Protein AF-A0A961WBE1-F1 (afdb_monomer)

Solvent-accessible surface area (backbone atoms only — not comparable to full-atom values): 6571 Å² total; per-residue (Å²): 104,75,57,49,77,72,71,53,74,52,84,39,80,45,76,40,66,58,49,95,80,32,71,42,71,96,78,36,81,34,88,44,58,78,89,51,93,44,72,46,79,42,62,82,72,98,63,58,78,90,55,51,69,54,49,34,49,57,50,40,51,52,51,51,53,51,52,43,49,53,27,50,76,71,75,37,80,61,68,77,60,60,43,72,46,84,71,30,33,34,26,44,62,94,45,77,73,47,76,61,79,88,86,87,134

Sequence (105 aa):
MRRIATGGRGPLWLRAERQAAGRGRSGRSWSSPAGNLSATLLFEPGCAIEQAHQLSLVTGVAIFDAVVATFAEAGIAAPSGLRVKWPNDLMIGDAKLSGVLIESS

pLDDT: mean 92.19, std 5.87, range [60.78, 98.0]

Nearest PDB structures (foldseek):
  2dkg-assembly1_A  TM=8.569E-01  e=1.542E-04  Pyrococcus horikoshii OT3
  2djz-assembly1_B  TM=8.363E-01  e=2.829E-04  Pyrococcus horikoshii OT3
  2yc5-assembly1_A-2  TM=2.599E-01  e=9.123E+00  Arabidopsis thaliana

Structure (mmCIF, N/CA/C/O backbone):
data_AF-A0A961WBE1-F1
#
_entry.id   AF-A0A961WBE1-F1
#
loop_
_atom_site.group_PDB
_atom_site.id
_atom_site.type_symbol
_atom_site.label_atom_id
_atom_site.label_alt_id
_atom_site.label_comp_id
_atom_site.label_asym_id
_atom_site.label_entity_id
_atom_site.label_seq_id
_atom_site.pdbx_PDB_ins_code
_atom_site.Cartn_x
_atom_site.Cartn_y
_atom_site.Cartn_z
_atom_site.occupancy
_atom_site.B_iso_or_equiv
_atom_site.auth_seq_id
_atom_site.auth_comp_id
_atom_site.auth_asym_id
_atom_site.auth_atom_id
_atom_site.pdbx_PDB_model_num
ATOM 1 N N . MET A 1 1 ? 13.053 -0.335 -8.362 1.00 60.78 1 MET A N 1
ATOM 2 C CA . MET A 1 1 ? 14.199 0.121 -9.185 1.00 60.78 1 MET A CA 1
ATOM 3 C C . MET A 1 1 ? 15.533 -0.544 -8.868 1.00 60.78 1 MET A C 1
ATOM 5 O O . MET A 1 1 ? 15.958 -1.347 -9.679 1.00 60.78 1 MET A O 1
ATOM 9 N N . ARG A 1 2 ? 16.196 -0.306 -7.721 1.00 73.88 2 ARG A N 1
ATOM 10 C CA . ARG A 1 2 ? 17.552 -0.863 -7.484 1.00 73.88 2 ARG A CA 1
ATOM 11 C C . ARG A 1 2 ? 17.640 -2.390 -7.632 1.00 73.88 2 ARG A C 1
ATOM 13 O O . ARG A 1 2 ? 18.587 -2.873 -8.228 1.00 73.88 2 ARG A O 1
ATOM 20 N N . ARG A 1 3 ? 16.638 -3.132 -7.140 1.00 80.12 3 ARG A N 1
ATOM 21 C CA . ARG A 1 3 ? 16.573 -4.599 -7.294 1.00 80.12 3 ARG A CA 1
ATOM 22 C C . ARG A 1 3 ? 16.406 -5.041 -8.750 1.00 80.12 3 ARG A C 1
ATOM 24 O O . ARG A 1 3 ? 17.047 -6.007 -9.133 1.00 80.12 3 ARG A O 1
ATOM 31 N N . ILE A 1 4 ? 15.612 -4.320 -9.545 1.00 75.88 4 ILE A N 1
ATOM 32 C CA . ILE A 1 4 ? 15.449 -4.582 -10.987 1.00 75.88 4 ILE A CA 1
ATOM 33 C C . ILE A 1 4 ? 16.772 -4.318 -11.714 1.00 75.88 4 ILE A C 1
ATOM 35 O O . ILE A 1 4 ? 17.242 -5.164 -12.464 1.00 75.88 4 ILE A O 1
ATOM 39 N N . ALA A 1 5 ? 17.426 -3.190 -11.415 1.00 77.56 5 ALA A N 1
ATOM 40 C CA . ALA A 1 5 ? 18.706 -2.810 -12.016 1.00 77.56 5 ALA A CA 1
ATOM 41 C C . ALA A 1 5 ? 19.836 -3.819 -11.735 1.00 77.56 5 ALA A C 1
ATOM 43 O O . ALA A 1 5 ? 20.769 -3.930 -12.520 1.00 77.56 5 ALA A O 1
ATOM 44 N N . THR A 1 6 ? 19.752 -4.575 -10.637 1.00 83.44 6 THR A N 1
ATOM 45 C CA . THR A 1 6 ? 20.687 -5.666 -10.314 1.00 83.44 6 THR A CA 1
ATOM 46 C C . THR A 1 6 ? 20.212 -7.039 -10.811 1.00 83.44 6 THR A C 1
ATOM 48 O O . THR A 1 6 ? 20.669 -8.055 -10.299 1.00 83.44 6 THR A O 1
ATOM 51 N N . GLY A 1 7 ? 19.259 -7.095 -11.748 1.00 81.00 7 GLY A N 1
ATOM 52 C CA . GLY A 1 7 ? 18.746 -8.338 -12.339 1.00 81.00 7 GLY A CA 1
ATOM 53 C C . GLY A 1 7 ? 17.711 -9.090 -11.495 1.00 81.00 7 GL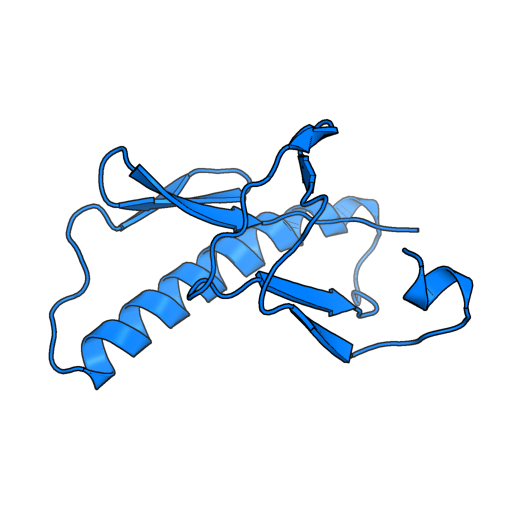Y A C 1
ATOM 54 O O . GLY A 1 7 ? 17.380 -10.233 -11.802 1.00 81.00 7 GLY A O 1
ATOM 55 N N . GLY A 1 8 ? 17.192 -8.479 -10.428 1.00 81.50 8 GLY A N 1
ATOM 56 C CA . GLY A 1 8 ? 16.153 -9.076 -9.596 1.00 81.50 8 GLY A CA 1
ATOM 57 C C . GLY A 1 8 ? 14.852 -9.261 -10.374 1.00 81.50 8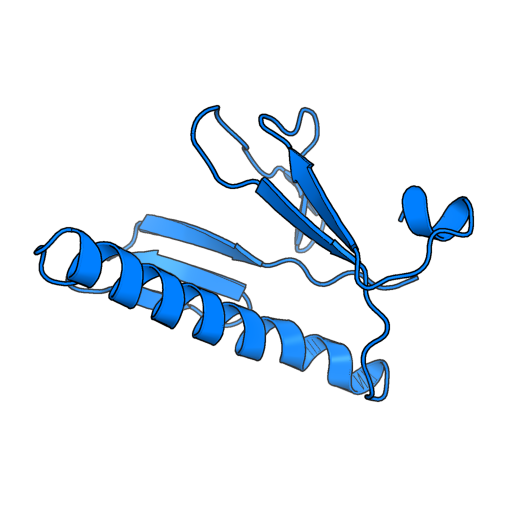 GLY A C 1
ATOM 58 O O . GLY A 1 8 ? 14.366 -8.324 -11.006 1.00 81.50 8 GLY A O 1
ATOM 59 N N . ARG A 1 9 ? 14.276 -10.462 -10.284 1.00 83.06 9 ARG A N 1
ATOM 60 C CA . ARG A 1 9 ? 12.980 -10.821 -10.872 1.00 83.06 9 ARG A CA 1
ATOM 61 C C . ARG A 1 9 ? 11.961 -11.102 -9.769 1.00 83.06 9 ARG A C 1
ATOM 63 O O . ARG A 1 9 ? 12.334 -11.524 -8.675 1.00 83.06 9 ARG A O 1
ATOM 70 N N . GLY A 1 10 ? 10.695 -10.805 -10.045 1.00 87.12 10 GLY A N 1
ATOM 71 C CA . GLY A 1 10 ? 9.576 -11.112 -9.153 1.00 87.12 10 GLY A CA 1
ATOM 72 C C . GLY A 1 10 ? 8.976 -12.509 -9.389 1.00 87.12 10 GLY A C 1
ATOM 73 O O . GLY A 1 10 ? 9.444 -13.215 -10.281 1.00 87.12 10 GLY A O 1
ATOM 74 N N . PRO A 1 11 ? 7.928 -12.895 -8.634 1.00 93.12 11 PRO A N 1
ATOM 75 C CA . PRO A 1 11 ? 7.290 -12.103 -7.583 1.00 93.12 11 PRO A CA 1
ATOM 76 C C . PRO A 1 11 ? 8.150 -12.044 -6.310 1.00 93.12 11 PRO A C 1
ATOM 78 O O . PRO A 1 11 ? 8.587 -13.067 -5.791 1.00 93.12 11 PRO A O 1
ATOM 81 N N . LEU A 1 12 ? 8.397 -10.838 -5.797 1.00 93.31 12 LEU A N 1
ATOM 82 C CA . LEU A 1 12 ? 9.200 -10.609 -4.595 1.00 93.31 12 LEU A CA 1
ATOM 83 C C . LEU A 1 12 ? 8.591 -9.497 -3.744 1.00 93.31 12 LEU A C 1
ATOM 85 O O . LEU A 1 12 ? 8.454 -8.362 -4.203 1.00 93.31 12 LEU A O 1
ATOM 89 N N . TRP A 1 13 ? 8.316 -9.807 -2.479 1.00 94.56 13 TRP A N 1
ATOM 90 C CA . TRP A 1 13 ? 7.956 -8.813 -1.476 1.00 94.56 13 TRP A CA 1
ATOM 91 C C . TRP A 1 13 ? 9.193 -8.279 -0.762 1.00 94.56 13 TRP A C 1
ATOM 93 O O . TRP A 1 13 ? 10.033 -9.026 -0.265 1.00 94.56 13 TRP A O 1
ATOM 103 N N . LEU A 1 14 ? 9.275 -6.958 -0.679 1.00 93.38 14 LEU A N 1
ATOM 104 C CA . LEU A 1 14 ? 10.257 -6.238 0.115 1.00 93.38 14 LEU A CA 1
ATOM 105 C C . LEU A 1 14 ? 9.503 -5.481 1.197 1.00 93.38 14 LEU A C 1
ATOM 107 O O . LEU A 1 14 ? 8.664 -4.645 0.874 1.00 93.38 14 LEU A O 1
ATOM 111 N N . ARG A 1 15 ? 9.811 -5.744 2.465 1.00 93.75 15 ARG A N 1
ATOM 112 C CA . ARG A 1 15 ? 9.294 -4.980 3.603 1.00 93.75 15 ARG A CA 1
ATOM 113 C C . ARG A 1 15 ? 10.421 -4.160 4.213 1.00 93.75 15 ARG A C 1
ATOM 115 O O . ARG A 1 15 ? 11.545 -4.641 4.331 1.00 93.75 15 ARG A O 1
ATOM 122 N N . ALA A 1 16 ? 10.106 -2.939 4.619 1.00 91.69 16 ALA A N 1
ATOM 123 C CA . ALA A 1 16 ? 10.981 -2.111 5.429 1.00 91.69 16 ALA A CA 1
ATOM 124 C C . ALA A 1 16 ? 10.263 -1.743 6.729 1.00 91.69 16 ALA A C 1
ATOM 126 O O . ALA A 1 16 ? 9.104 -1.341 6.703 1.00 91.69 16 ALA A O 1
ATOM 127 N N . GLU A 1 17 ? 10.961 -1.841 7.857 1.00 91.00 17 GLU A N 1
ATOM 128 C CA . GLU A 1 17 ? 10.458 -1.317 9.134 1.00 91.00 17 GLU A CA 1
ATOM 129 C C . GLU A 1 17 ? 10.425 0.216 9.139 1.00 91.00 17 GLU 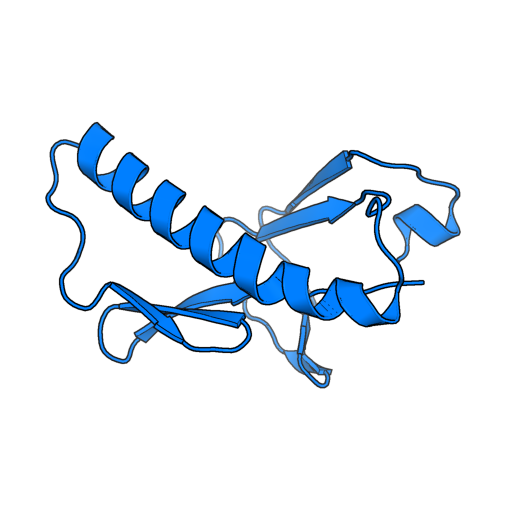A C 1
ATOM 131 O O . GLU A 1 17 ? 9.563 0.832 9.761 1.00 91.00 17 GLU A O 1
ATOM 136 N N . ARG A 1 18 ? 11.358 0.841 8.409 1.00 90.44 18 ARG A N 1
ATOM 137 C CA . ARG A 1 18 ? 11.443 2.289 8.219 1.00 90.44 18 ARG A CA 1
ATOM 138 C C . ARG A 1 18 ? 12.018 2.616 6.846 1.00 90.44 18 ARG A C 1
ATOM 140 O O . ARG A 1 18 ? 13.036 2.057 6.442 1.00 90.44 18 ARG A O 1
ATOM 147 N N . GLN A 1 19 ? 11.413 3.578 6.151 1.00 91.56 19 GLN A N 1
ATOM 148 C CA . GLN A 1 19 ? 11.977 4.170 4.936 1.00 91.56 19 GLN A CA 1
ATOM 149 C C . GLN A 1 19 ? 12.626 5.517 5.273 1.00 91.56 19 GLN A C 1
ATOM 151 O O . GLN A 1 19 ? 11.941 6.457 5.665 1.00 91.56 19 GLN A O 1
ATOM 156 N N . ALA A 1 20 ? 13.949 5.623 5.111 1.00 90.88 20 ALA A N 1
ATOM 157 C CA . ALA A 1 20 ? 14.679 6.872 5.365 1.00 90.88 20 ALA A CA 1
ATOM 158 C C . ALA A 1 20 ? 14.394 7.962 4.313 1.00 90.88 20 ALA A C 1
ATOM 160 O O . ALA A 1 20 ? 14.464 9.147 4.616 1.00 90.88 20 ALA A O 1
ATOM 161 N N . ALA A 1 21 ? 14.055 7.554 3.089 1.00 92.88 21 ALA A N 1
ATOM 162 C CA . ALA A 1 21 ? 13.735 8.433 1.967 1.00 92.88 21 ALA A CA 1
ATOM 163 C C . ALA A 1 21 ? 12.517 7.884 1.207 1.00 92.88 21 ALA A C 1
ATOM 165 O O . ALA A 1 21 ? 12.599 7.537 0.027 1.00 92.88 21 ALA A O 1
ATOM 166 N N . GLY A 1 22 ? 11.400 7.714 1.924 1.00 92.81 22 GLY A N 1
ATOM 167 C CA . GLY A 1 22 ? 10.142 7.269 1.330 1.00 92.81 22 GLY A CA 1
ATOM 168 C C . GLY A 1 22 ? 9.673 8.240 0.246 1.00 92.81 22 GLY A C 1
ATOM 169 O O . GLY A 1 22 ? 9.765 9.459 0.409 1.00 92.81 22 GLY A O 1
ATOM 170 N N . ARG A 1 23 ? 9.151 7.701 -0.859 1.00 94.38 23 ARG A N 1
A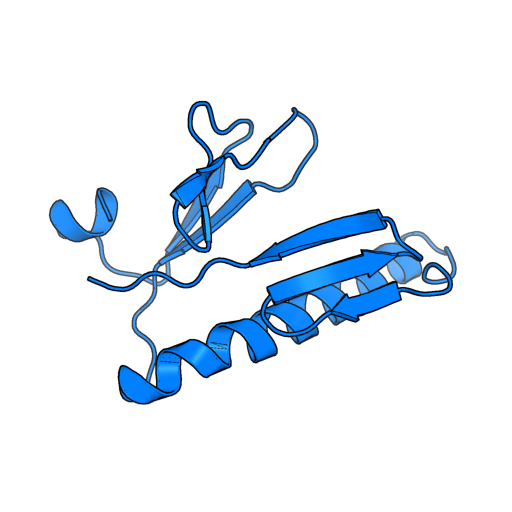TOM 171 C CA . ARG A 1 23 ? 8.616 8.490 -1.974 1.00 94.38 23 ARG A 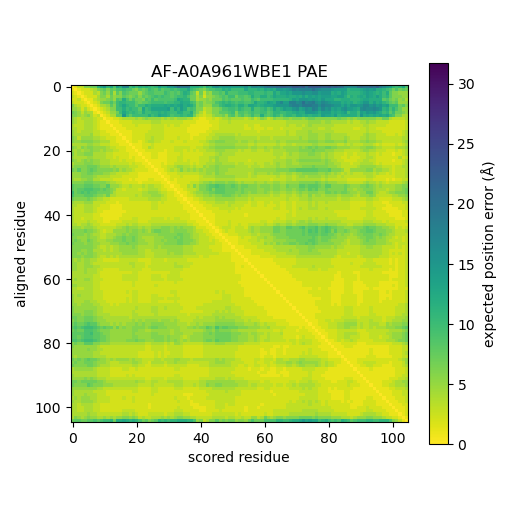CA 1
ATOM 172 C C . ARG A 1 23 ? 7.140 8.203 -2.176 1.00 94.38 23 ARG A C 1
ATOM 174 O O . ARG A 1 23 ? 6.721 7.052 -2.210 1.00 94.38 23 ARG A O 1
ATOM 181 N N . GLY A 1 24 ? 6.376 9.268 -2.352 1.00 93.75 24 GLY A N 1
ATOM 182 C CA . GLY A 1 24 ? 5.035 9.244 -2.902 1.00 93.75 24 GLY A CA 1
ATOM 183 C C . GLY A 1 24 ? 5.037 9.631 -4.380 1.00 93.75 24 GLY A C 1
ATOM 184 O O . GLY A 1 24 ? 6.075 9.853 -5.007 1.00 93.75 24 GLY A O 1
ATOM 185 N N . ARG A 1 25 ? 3.834 9.748 -4.941 1.00 92.00 25 ARG A N 1
ATOM 186 C CA . ARG A 1 25 ? 3.637 10.204 -6.321 1.00 92.00 25 ARG A CA 1
ATOM 187 C C . ARG A 1 25 ? 4.165 11.620 -6.530 1.00 92.00 25 ARG A C 1
ATOM 189 O O . ARG A 1 25 ? 4.187 12.435 -5.604 1.00 92.00 25 ARG A O 1
ATOM 196 N N . SER A 1 26 ? 4.555 11.906 -7.771 1.00 89.81 26 SER A N 1
ATOM 197 C CA . SER A 1 26 ? 5.062 13.221 -8.188 1.00 89.81 26 SER A CA 1
ATOM 198 C C . SER A 1 26 ? 6.248 13.707 -7.341 1.00 89.81 26 SER A C 1
ATOM 200 O O . SER A 1 26 ? 6.394 14.901 -7.108 1.00 89.81 26 SER A O 1
ATOM 202 N N . GLY A 1 27 ? 7.062 12.777 -6.827 1.00 89.94 27 GLY A N 1
ATOM 203 C CA . GLY A 1 27 ? 8.263 13.084 -6.047 1.00 89.94 27 GLY A CA 1
ATOM 204 C C . GLY A 1 27 ? 8.013 13.595 -4.625 1.00 89.94 27 GLY A C 1
ATOM 205 O O . GLY A 1 27 ? 8.966 13.985 -3.958 1.00 89.94 27 GLY A O 1
ATOM 206 N N . ARG A 1 28 ? 6.767 13.597 -4.132 1.00 93.88 28 ARG A N 1
ATOM 207 C CA . ARG A 1 28 ? 6.470 14.032 -2.757 1.00 93.88 28 ARG A CA 1
ATOM 208 C C . ARG A 1 28 ? 7.121 13.099 -1.740 1.00 93.88 28 ARG A C 1
ATOM 210 O O . ARG A 1 28 ? 7.112 11.884 -1.922 1.00 93.88 28 ARG A O 1
ATOM 217 N N . SER A 1 29 ? 7.621 13.654 -0.641 1.00 94.50 29 SER A N 1
ATOM 218 C CA . SER A 1 29 ? 8.138 12.859 0.474 1.00 94.50 29 SER A CA 1
ATOM 219 C C . SER A 1 29 ? 7.034 11.999 1.091 1.00 94.50 29 SER A C 1
ATOM 221 O O . SER A 1 29 ? 5.913 12.465 1.299 1.00 94.50 29 SER A O 1
ATOM 223 N N . TRP A 1 30 ? 7.360 10.746 1.405 1.00 94.75 30 TRP A N 1
ATOM 224 C CA . TRP A 1 30 ? 6.490 9.832 2.141 1.00 94.75 30 TRP A CA 1
ATOM 225 C C . TRP A 1 30 ? 7.088 9.538 3.516 1.00 94.75 30 TRP A C 1
ATOM 227 O O . TRP A 1 30 ? 8.224 9.073 3.622 1.00 94.75 30 TRP A O 1
ATOM 237 N N . SER A 1 31 ? 6.317 9.815 4.568 1.00 92.31 31 SER A N 1
ATOM 238 C CA . SER A 1 31 ? 6.711 9.508 5.942 1.00 92.31 31 SER A CA 1
ATOM 239 C C . SER A 1 31 ? 6.411 8.043 6.263 1.00 92.31 31 SER A C 1
ATOM 241 O O . SER A 1 31 ? 5.296 7.575 6.051 1.00 92.31 31 SER A O 1
ATOM 243 N N . SER A 1 32 ? 7.401 7.324 6.794 1.00 88.75 32 SER A N 1
ATOM 244 C CA . SER A 1 32 ? 7.295 5.916 7.201 1.00 88.75 32 SER A CA 1
ATOM 245 C C . SER A 1 32 ? 7.719 5.773 8.667 1.00 88.75 32 SER A C 1
ATOM 247 O O . SER A 1 32 ? 8.845 5.333 8.924 1.00 88.75 32 SER A O 1
ATOM 249 N N . PRO A 1 33 ? 6.873 6.173 9.634 1.00 86.12 33 PRO A N 1
ATOM 250 C CA . PRO A 1 33 ? 7.147 5.947 11.050 1.00 86.12 33 PRO A CA 1
ATOM 251 C C . PRO A 1 33 ? 7.186 4.445 11.373 1.00 86.12 33 PRO A C 1
ATOM 253 O O . PRO A 1 33 ? 6.613 3.625 10.652 1.00 86.12 33 PRO A O 1
ATOM 256 N N . ALA A 1 34 ? 7.874 4.090 12.460 1.00 87.56 34 ALA A N 1
ATOM 257 C CA . ALA A 1 34 ? 7.910 2.715 12.951 1.00 87.56 34 ALA A CA 1
ATOM 258 C C . ALA A 1 34 ? 6.495 2.240 13.332 1.00 87.56 34 ALA A C 1
ATOM 260 O O . ALA A 1 34 ? 5.694 3.022 13.839 1.00 87.56 34 ALA A O 1
ATOM 261 N N . GLY A 1 35 ? 6.201 0.963 13.079 1.00 88.81 35 GLY A N 1
ATOM 262 C CA . GLY A 1 35 ? 4.878 0.361 13.296 1.00 88.81 35 GLY A CA 1
ATOM 263 C C . GLY A 1 35 ? 3.998 0.300 12.043 1.00 88.81 35 GLY A C 1
ATOM 264 O O . GLY A 1 35 ? 3.089 -0.523 11.988 1.00 88.81 35 GLY A O 1
ATOM 265 N N . ASN A 1 36 ? 4.305 1.080 11.001 1.00 92.00 36 ASN A N 1
ATOM 266 C CA . ASN A 1 36 ? 3.587 1.005 9.728 1.00 92.00 36 ASN A CA 1
ATOM 267 C C . ASN A 1 36 ? 4.067 -0.163 8.851 1.00 92.00 36 ASN A C 1
ATOM 269 O O . ASN A 1 36 ? 5.223 -0.594 8.908 1.00 92.00 36 ASN A O 1
ATOM 273 N N . LEU A 1 37 ? 3.185 -0.638 7.967 1.00 93.19 37 LEU A N 1
ATOM 274 C CA . LEU A 1 37 ? 3.548 -1.560 6.895 1.00 93.19 37 LEU A CA 1
ATOM 275 C C . LEU A 1 37 ? 4.055 -0.778 5.677 1.00 93.19 37 LEU A C 1
ATOM 277 O O . LEU A 1 37 ? 3.269 -0.263 4.885 1.00 93.19 37 LEU A O 1
ATOM 281 N N . SER A 1 38 ? 5.375 -0.738 5.504 1.00 95.12 38 SER A N 1
ATOM 282 C CA . SER A 1 38 ? 6.015 -0.236 4.285 1.00 95.12 38 SER A CA 1
ATO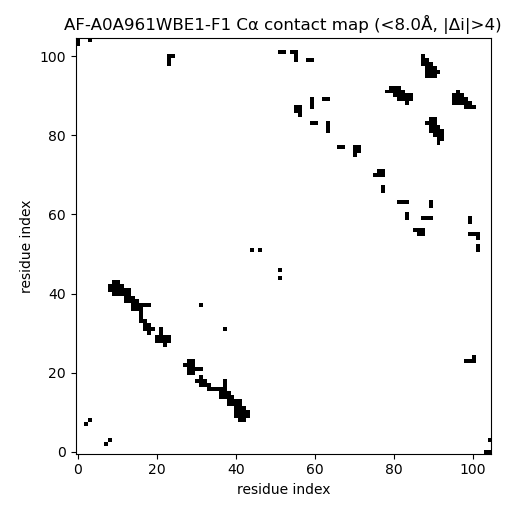M 283 C C . SER A 1 38 ? 6.500 -1.416 3.449 1.00 95.12 38 SER A C 1
ATOM 285 O O . SER A 1 38 ? 7.458 -2.097 3.825 1.00 95.12 38 SER A O 1
ATOM 287 N N . ALA A 1 39 ? 5.829 -1.674 2.325 1.00 94.75 39 ALA A N 1
ATOM 288 C CA . ALA A 1 39 ? 6.100 -2.829 1.477 1.00 94.75 39 ALA A CA 1
ATOM 289 C C . ALA A 1 39 ? 6.129 -2.478 -0.018 1.00 94.75 39 ALA A C 1
ATOM 291 O O . ALA A 1 39 ? 5.525 -1.508 -0.471 1.00 94.75 39 ALA A O 1
ATOM 292 N N . THR A 1 40 ? 6.846 -3.280 -0.797 1.00 94.25 40 THR A N 1
ATOM 293 C CA . THR A 1 40 ? 6.893 -3.202 -2.258 1.00 94.25 40 THR A CA 1
ATOM 294 C C . THR A 1 40 ? 6.807 -4.605 -2.827 1.00 94.25 40 THR A C 1
ATOM 296 O O . THR A 1 40 ? 7.598 -5.468 -2.445 1.00 94.25 40 THR A O 1
ATOM 299 N N . LEU A 1 41 ? 5.881 -4.811 -3.760 1.00 94.50 41 LEU A N 1
ATOM 300 C CA . LEU A 1 41 ? 5.817 -6.014 -4.576 1.00 94.50 41 LEU A CA 1
ATOM 301 C C . LEU A 1 41 ? 6.509 -5.742 -5.909 1.00 94.50 41 LEU A C 1
ATOM 303 O O . LEU A 1 41 ? 6.067 -4.902 -6.688 1.00 94.50 41 LEU A O 1
ATOM 307 N N . LEU A 1 42 ? 7.597 -6.459 -6.164 1.00 94.06 42 LEU A N 1
ATOM 308 C CA . LEU A 1 42 ? 8.212 -6.538 -7.480 1.00 94.06 42 LEU A CA 1
ATOM 309 C C . LEU A 1 42 ? 7.619 -7.733 -8.219 1.00 94.06 42 LEU A C 1
ATOM 311 O O . LEU A 1 42 ? 7.742 -8.856 -7.737 1.00 94.06 42 LEU A O 1
ATOM 315 N N . PHE A 1 43 ? 7.017 -7.510 -9.382 1.00 92.69 43 PHE A N 1
ATOM 316 C CA . PHE A 1 43 ? 6.467 -8.563 -10.233 1.00 92.69 43 PHE A CA 1
ATOM 317 C C . PHE A 1 43 ? 6.355 -8.083 -11.682 1.00 92.69 43 PHE A C 1
ATOM 319 O O . PHE A 1 43 ? 6.444 -6.884 -11.946 1.00 92.69 43 PHE A O 1
ATOM 326 N N . GLU A 1 44 ? 6.178 -9.026 -12.603 1.00 91.25 44 GLU A N 1
ATOM 327 C CA . GLU A 1 44 ? 5.884 -8.741 -14.006 1.00 91.25 44 GLU A CA 1
ATOM 328 C C . GLU A 1 44 ? 4.362 -8.773 -14.198 1.00 91.25 44 GLU A C 1
ATOM 330 O O . GLU A 1 44 ? 3.745 -9.822 -13.980 1.00 91.25 44 GLU A O 1
ATOM 335 N N . PRO A 1 45 ? 3.721 -7.635 -14.516 1.00 88.44 45 PRO A N 1
ATOM 336 C CA . PRO A 1 45 ? 2.289 -7.622 -14.744 1.00 88.44 45 PRO A CA 1
ATOM 337 C C . PRO A 1 45 ? 1.986 -8.314 -16.076 1.00 88.44 45 PRO A C 1
ATOM 339 O O . PRO A 1 45 ? 2.593 -8.008 -17.095 1.00 88.44 45 PRO A O 1
ATOM 342 N N . GLY A 1 46 ? 1.007 -9.218 -16.090 1.00 89.12 46 GLY A N 1
ATOM 343 C CA . GLY A 1 46 ? 0.532 -9.879 -17.314 1.00 89.12 46 GLY A CA 1
ATOM 344 C C . GLY A 1 46 ? -0.306 -8.972 -18.227 1.00 89.12 46 GLY A C 1
ATOM 345 O O . GLY A 1 46 ? -1.240 -9.452 -18.862 1.00 89.12 46 GLY A O 1
ATOM 346 N N . CYS A 1 47 ? -0.043 -7.663 -18.238 1.00 91.50 47 CYS A N 1
ATOM 347 C CA . CYS A 1 47 ? -0.767 -6.664 -19.022 1.00 91.50 47 CYS A CA 1
ATOM 348 C C . CYS A 1 47 ? 0.195 -5.666 -19.676 1.00 91.50 47 CYS A C 1
ATOM 350 O O . CYS A 1 47 ? 1.371 -5.585 -19.319 1.00 91.50 47 CYS A O 1
ATOM 352 N N . ALA A 1 48 ? -0.314 -4.899 -20.643 1.00 92.56 48 ALA A N 1
ATOM 353 C CA . ALA A 1 48 ? 0.472 -3.865 -21.305 1.00 92.56 48 ALA A CA 1
ATOM 354 C C . ALA A 1 48 ? 0.825 -2.729 -20.327 1.00 92.56 48 ALA A C 1
ATOM 356 O O . ALA A 1 48 ? 0.070 -2.431 -19.394 1.00 92.56 48 ALA A O 1
ATOM 357 N N . ILE A 1 49 ? 1.960 -2.061 -20.544 1.00 88.38 49 ILE A N 1
ATOM 358 C CA . ILE A 1 49 ? 2.459 -1.033 -19.619 1.00 88.38 49 ILE A CA 1
ATOM 359 C C . ILE A 1 49 ? 1.489 0.148 -19.486 1.00 88.38 49 ILE A C 1
ATOM 361 O O . ILE A 1 49 ? 1.321 0.714 -18.405 1.00 88.38 49 ILE A O 1
ATOM 365 N N . GLU A 1 50 ? 0.765 0.460 -20.558 1.00 90.25 50 GLU A N 1
ATOM 366 C CA . GLU A 1 50 ? -0.264 1.493 -20.612 1.00 90.25 50 GLU A CA 1
ATOM 367 C C . GLU A 1 50 ? -1.431 1.174 -19.675 1.00 90.25 50 GLU A C 1
ATOM 369 O O . GLU A 1 50 ? -2.098 2.086 -19.195 1.00 90.25 50 GLU A O 1
ATOM 374 N N . GLN A 1 51 ? -1.664 -0.104 -19.365 1.00 92.19 51 GLN A N 1
ATOM 375 C CA . GLN A 1 51 ? -2.714 -0.573 -18.461 1.00 92.19 51 GLN A CA 1
ATOM 376 C C . GLN A 1 51 ? -2.229 -0.694 -17.011 1.00 92.19 51 GLN A C 1
ATOM 378 O O . GLN A 1 51 ? -3.051 -0.745 -16.097 1.00 92.19 51 GLN A O 1
ATOM 383 N N . ALA A 1 52 ? -0.915 -0.672 -16.760 1.00 91.00 52 ALA A N 1
ATOM 384 C CA . ALA A 1 52 ? -0.346 -0.872 -15.426 1.00 91.00 52 ALA A CA 1
ATOM 385 C C . ALA A 1 52 ? -0.826 0.169 -14.397 1.00 91.00 52 ALA A C 1
ATOM 387 O O . ALA A 1 52 ? -0.888 -0.122 -13.204 1.00 91.00 52 ALA A O 1
ATOM 388 N N . HIS A 1 53 ? -1.246 1.363 -14.830 1.00 87.88 53 HIS A N 1
ATOM 389 C CA . HIS A 1 53 ? -1.836 2.368 -13.937 1.00 87.88 53 HIS A CA 1
ATOM 390 C C . HIS A 1 53 ? -3.111 1.870 -13.226 1.00 87.88 53 HIS A C 1
ATOM 392 O O . HIS A 1 53 ? -3.400 2.303 -12.107 1.00 87.88 53 HIS A O 1
ATOM 398 N N . GLN A 1 54 ? -3.850 0.930 -13.830 1.00 91.81 54 GLN A N 1
ATOM 399 C CA . GLN A 1 54 ? -5.046 0.315 -13.244 1.00 91.81 54 GLN A CA 1
ATOM 400 C C . GLN A 1 54 ? -4.715 -0.518 -11.999 1.00 91.81 54 GLN A C 1
ATOM 402 O O . GLN A 1 54 ? -5.558 -0.658 -11.113 1.00 91.81 54 GLN A O 1
ATOM 407 N N . LEU A 1 55 ? -3.469 -0.989 -11.862 1.00 94.00 55 LEU A N 1
ATOM 408 C CA . LEU A 1 55 ? -3.004 -1.693 -10.664 1.00 94.00 55 LEU A CA 1
ATOM 409 C C . LEU A 1 55 ? -3.114 -0.829 -9.407 1.00 94.00 55 LEU A C 1
ATOM 411 O O . LEU A 1 55 ? -3.277 -1.374 -8.320 1.00 94.00 55 LEU A O 1
ATOM 415 N N . SER A 1 56 ? -3.083 0.503 -9.528 1.00 93.44 56 SER A N 1
ATOM 416 C CA . SER A 1 56 ? -3.323 1.396 -8.389 1.00 93.44 56 SER A CA 1
ATOM 417 C C . SER A 1 56 ? -4.733 1.211 -7.817 1.00 93.44 56 SER A C 1
ATOM 419 O O . SER A 1 56 ? -4.901 1.160 -6.600 1.00 93.44 56 SER A O 1
ATOM 421 N N . LEU A 1 57 ? -5.737 1.048 -8.688 1.00 92.00 57 LEU A N 1
ATOM 422 C CA . LEU A 1 57 ? -7.117 0.786 -8.277 1.00 92.00 57 LEU A CA 1
ATOM 423 C C . LEU A 1 57 ? -7.252 -0.616 -7.678 1.00 92.00 57 LEU A C 1
ATOM 425 O O . LEU A 1 57 ? -7.789 -0.749 -6.582 1.00 92.00 57 LEU A O 1
ATOM 429 N N . VAL A 1 58 ? -6.719 -1.636 -8.361 1.00 94.44 58 VAL A N 1
ATOM 430 C CA . VAL A 1 58 ? -6.733 -3.031 -7.879 1.00 94.44 58 VAL A CA 1
ATOM 431 C C . VAL A 1 58 ? -6.091 -3.129 -6.495 1.00 94.44 58 VAL A C 1
ATOM 433 O O . VAL A 1 58 ? -6.670 -3.704 -5.578 1.00 94.44 58 VAL A O 1
ATOM 436 N N . THR A 1 59 ? -4.932 -2.494 -6.312 1.00 95.44 59 THR A N 1
ATOM 437 C CA . THR A 1 59 ? -4.235 -2.457 -5.021 1.00 95.44 59 THR A CA 1
ATOM 438 C C . THR A 1 59 ? -5.045 -1.695 -3.972 1.00 95.44 59 THR A C 1
ATOM 440 O O . THR A 1 59 ? -5.116 -2.132 -2.830 1.00 95.44 59 THR A O 1
ATOM 443 N N . GLY A 1 60 ? -5.691 -0.582 -4.334 1.00 95.88 60 GLY A N 1
ATOM 444 C CA . GLY A 1 60 ? -6.558 0.165 -3.420 1.00 95.88 60 GLY A CA 1
ATOM 445 C C . GLY A 1 60 ? -7.720 -0.672 -2.876 1.00 95.88 60 GLY A C 1
ATOM 446 O O . GLY A 1 60 ? -7.966 -0.645 -1.671 1.00 95.88 60 GLY A O 1
ATOM 447 N N . VAL A 1 61 ? -8.385 -1.449 -3.739 1.00 96.00 61 VAL A N 1
ATOM 448 C CA . VAL A 1 61 ? -9.452 -2.387 -3.340 1.00 96.00 61 VAL A CA 1
ATOM 449 C C . VAL A 1 61 ? -8.889 -3.511 -2.470 1.00 96.00 61 VAL A C 1
ATOM 451 O O . VAL A 1 61 ? -9.410 -3.756 -1.390 1.00 96.00 61 VAL A O 1
ATOM 454 N N . ALA A 1 62 ? -7.766 -4.118 -2.862 1.00 96.75 62 ALA A N 1
ATOM 455 C CA . ALA A 1 62 ? -7.143 -5.181 -2.074 1.00 96.75 62 ALA A CA 1
ATOM 456 C C . ALA A 1 62 ? -6.735 -4.718 -0.661 1.00 96.75 62 ALA A C 1
ATOM 458 O O . ALA A 1 62 ? -6.910 -5.456 0.305 1.00 96.75 62 ALA A O 1
ATOM 459 N N . ILE A 1 63 ? -6.216 -3.491 -0.513 1.00 96.56 63 ILE A N 1
ATOM 460 C CA . ILE A 1 63 ? -5.897 -2.929 0.809 1.00 96.56 63 ILE A CA 1
ATOM 461 C C . ILE A 1 63 ? -7.183 -2.660 1.600 1.00 96.56 63 ILE A C 1
ATOM 463 O O . ILE A 1 63 ? -7.206 -2.922 2.799 1.00 96.56 63 ILE A O 1
ATOM 467 N N . PHE A 1 64 ? -8.243 -2.151 0.962 1.00 97.56 64 PHE A N 1
ATOM 468 C CA . PHE 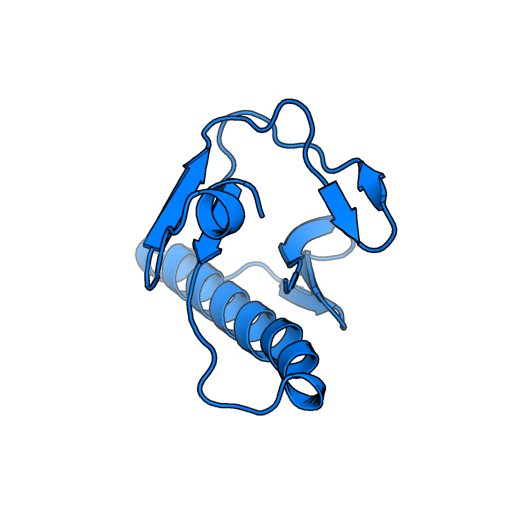A 1 64 ? -9.538 -1.966 1.621 1.00 97.56 64 PHE A CA 1
ATOM 469 C C . PHE A 1 64 ? -10.049 -3.293 2.202 1.00 97.56 64 PHE A C 1
ATOM 471 O O . PHE A 1 64 ? -10.331 -3.359 3.399 1.00 97.56 64 PHE A O 1
ATOM 478 N N . ASP A 1 65 ? -10.079 -4.352 1.390 1.00 97.56 65 ASP A N 1
ATOM 479 C CA . ASP A 1 65 ? -10.540 -5.680 1.806 1.00 97.56 65 ASP A CA 1
ATOM 480 C C . ASP A 1 65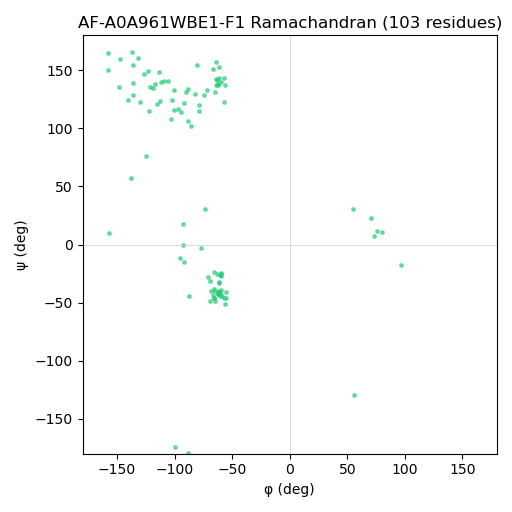 ? -9.661 -6.257 2.922 1.00 97.56 65 ASP A C 1
ATOM 482 O O . ASP A 1 65 ? -10.174 -6.765 3.918 1.00 97.56 65 ASP A O 1
ATOM 486 N N . ALA A 1 66 ? -8.335 -6.110 2.813 1.00 96.81 66 ALA A N 1
ATOM 487 C CA . ALA A 1 66 ? -7.398 -6.556 3.841 1.00 96.81 66 ALA A CA 1
ATOM 488 C C . ALA A 1 66 ? -7.614 -5.835 5.182 1.00 96.81 66 ALA A C 1
ATOM 490 O O . ALA A 1 66 ? -7.560 -6.465 6.239 1.00 96.81 66 ALA A O 1
ATOM 491 N N . VAL A 1 67 ? -7.889 -4.527 5.158 1.00 96.50 67 VAL A N 1
ATOM 492 C CA . VAL A 1 67 ? -8.221 -3.7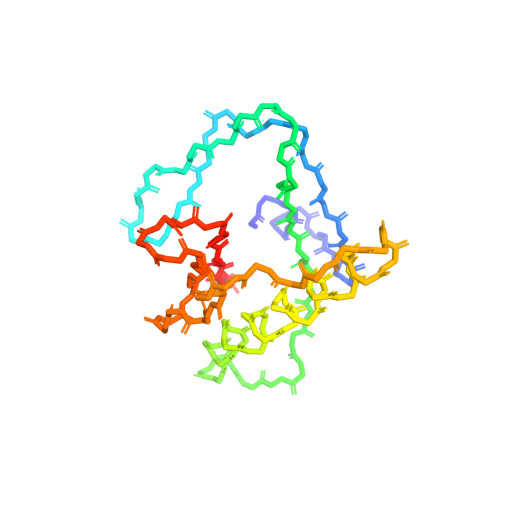61 6.368 1.00 96.50 67 VAL A CA 1
ATOM 493 C C . VAL A 1 67 ? -9.532 -4.263 6.967 1.00 96.50 67 VAL A C 1
ATOM 495 O O . VAL A 1 67 ? -9.568 -4.550 8.159 1.00 96.50 67 VAL A O 1
ATOM 498 N N . VAL A 1 68 ? -10.589 -4.429 6.167 1.00 97.56 68 VAL A N 1
ATOM 499 C CA . VAL A 1 68 ? -11.878 -4.954 6.654 1.00 97.56 68 VAL A CA 1
ATOM 500 C C . VAL A 1 68 ? -11.708 -6.331 7.300 1.00 97.56 68 VAL A C 1
ATOM 502 O O . VAL A 1 68 ? -12.193 -6.539 8.412 1.00 97.56 68 VAL A O 1
ATOM 505 N N . ALA A 1 69 ? -10.975 -7.240 6.652 1.00 97.81 69 ALA A N 1
ATOM 506 C CA . ALA A 1 69 ? -10.687 -8.566 7.190 1.00 97.81 69 ALA A CA 1
ATOM 507 C C . ALA A 1 69 ? -9.912 -8.494 8.516 1.00 97.81 69 ALA A C 1
ATOM 509 O O . ALA A 1 69 ? -10.301 -9.139 9.484 1.00 97.81 69 ALA A O 1
ATOM 510 N N . THR A 1 70 ? -8.891 -7.633 8.603 1.00 96.38 70 THR A N 1
ATOM 511 C CA . THR A 1 70 ? -8.085 -7.449 9.825 1.00 96.38 70 THR A CA 1
ATOM 512 C C . THR A 1 70 ? -8.941 -6.981 11.009 1.00 96.38 70 THR A C 1
ATOM 514 O O . THR A 1 70 ? -8.772 -7.457 12.130 1.00 96.38 70 THR A O 1
ATOM 517 N N . PHE A 1 71 ? -9.880 -6.056 10.783 1.00 96.62 71 PHE A N 1
ATOM 518 C CA . PHE A 1 71 ? -10.808 -5.612 11.829 1.00 96.62 71 PHE A CA 1
ATOM 519 C C . PHE A 1 71 ? -11.762 -6.737 12.250 1.00 96.62 71 PHE A C 1
ATOM 521 O O . PHE A 1 71 ? -11.954 -6.956 13.447 1.00 96.62 71 PHE A O 1
ATOM 528 N N . ALA A 1 72 ? -12.304 -7.488 11.286 1.00 97.00 72 ALA A N 1
ATOM 529 C CA . ALA A 1 72 ? -13.193 -8.613 11.562 1.00 97.00 72 ALA A CA 1
ATOM 530 C C . ALA A 1 72 ? -12.497 -9.725 12.369 1.00 97.00 72 ALA A C 1
ATOM 532 O O . ALA A 1 72 ? -13.074 -10.226 13.332 1.00 97.00 72 ALA A O 1
ATOM 533 N N . GLU A 1 73 ? -11.248 -10.062 12.036 1.00 97.81 73 GLU A N 1
ATOM 534 C CA . GLU A 1 73 ? -10.420 -11.023 12.782 1.00 97.81 73 GLU A CA 1
ATOM 535 C C . GLU A 1 73 ? -10.162 -10.575 14.226 1.00 97.81 73 GLU A C 1
ATOM 537 O O . GLU A 1 73 ? -10.120 -11.399 15.138 1.00 97.81 73 GLU A O 1
ATOM 542 N N . ALA A 1 74 ? -10.053 -9.265 14.455 1.00 97.25 74 ALA A N 1
ATOM 543 C CA . ALA A 1 74 ? -9.946 -8.690 15.792 1.00 97.25 74 ALA A CA 1
ATOM 544 C C . ALA A 1 74 ? -11.291 -8.633 16.549 1.00 97.25 74 ALA A C 1
ATOM 546 O O . ALA A 1 74 ? -11.321 -8.197 17.700 1.00 97.25 74 ALA A O 1
ATOM 547 N N . GLY A 1 75 ? -12.407 -9.037 15.928 1.00 97.56 75 GLY A N 1
ATOM 548 C CA . GLY A 1 75 ? -13.751 -8.918 16.500 1.00 97.56 75 GLY A CA 1
ATOM 549 C C . GLY A 1 75 ? -14.262 -7.475 16.570 1.00 97.56 75 GLY A C 1
ATOM 550 O O . GLY A 1 75 ? -15.128 -7.164 17.386 1.00 97.56 75 GLY A O 1
ATOM 551 N N . ILE A 1 76 ? -13.716 -6.580 15.741 1.00 96.62 76 ILE A N 1
ATOM 552 C CA . ILE A 1 76 ? -14.027 -5.148 15.724 1.00 96.62 76 ILE A CA 1
ATOM 553 C C . ILE A 1 76 ? -14.764 -4.817 14.422 1.00 96.62 76 ILE A C 1
ATOM 555 O O . ILE A 1 76 ? -14.419 -5.300 13.346 1.00 96.62 76 ILE A O 1
ATOM 559 N N . ALA A 1 77 ? -15.781 -3.957 14.496 1.00 94.25 77 ALA A N 1
ATOM 560 C CA . ALA A 1 77 ? -16.422 -3.436 13.293 1.00 94.25 77 ALA A CA 1
ATOM 561 C C . ALA A 1 77 ? -15.427 -2.608 12.461 1.00 94.25 77 ALA A C 1
ATOM 563 O O . ALA A 1 77 ? -14.634 -1.837 13.008 1.00 94.25 77 ALA A O 1
ATOM 564 N N . ALA A 1 78 ? -15.497 -2.732 11.134 1.00 93.50 78 ALA A N 1
ATOM 565 C CA . ALA A 1 78 ? -14.695 -1.900 10.245 1.00 93.50 78 ALA A CA 1
ATOM 566 C C . ALA A 1 78 ? -14.972 -0.401 10.504 1.00 93.50 78 ALA A C 1
ATOM 568 O O . ALA A 1 78 ? -16.116 -0.021 10.779 1.00 93.50 78 ALA A O 1
ATOM 569 N N . PRO A 1 79 ? -13.946 0.464 10.420 1.00 93.94 79 PRO A N 1
ATOM 570 C CA . PRO A 1 79 ? -14.092 1.873 10.755 1.00 93.94 79 PRO A CA 1
ATOM 571 C C . PRO A 1 79 ? -15.070 2.576 9.808 1.00 93.94 79 PRO A C 1
ATOM 573 O O . PRO A 1 79 ? -15.021 2.405 8.585 1.00 93.94 79 PRO A O 1
ATOM 576 N N . SER A 1 80 ? -15.939 3.417 10.371 1.00 94.56 80 SER A N 1
ATOM 577 C CA . SER A 1 80 ? -16.852 4.236 9.577 1.00 94.56 80 SER A CA 1
ATOM 578 C C . SER A 1 80 ? -16.070 5.209 8.687 1.00 94.56 80 SER A C 1
ATOM 580 O O . SER A 1 80 ? -15.060 5.796 9.078 1.00 94.56 80 SER A O 1
ATOM 582 N N . GLY A 1 81 ? -16.517 5.357 7.439 1.00 95.88 81 GLY A N 1
ATOM 583 C CA . GLY A 1 81 ? -15.862 6.237 6.469 1.00 95.88 81 GLY A CA 1
ATOM 584 C C . GLY A 1 81 ? -14.560 5.696 5.867 1.00 95.88 81 GLY A C 1
ATOM 585 O O . GLY A 1 81 ? -13.871 6.472 5.192 1.00 95.88 81 GLY A O 1
ATOM 586 N N . LEU A 1 82 ? -14.232 4.408 6.072 1.00 97.69 82 LEU A N 1
ATOM 587 C CA . LEU A 1 82 ? -13.211 3.712 5.287 1.00 97.69 82 LEU A CA 1
ATOM 588 C C . LEU A 1 82 ? -13.582 3.792 3.800 1.00 97.69 82 LEU A C 1
ATOM 590 O O . LEU A 1 82 ? -14.680 3.394 3.415 1.00 97.69 82 LEU A O 1
ATOM 594 N N . ARG A 1 83 ? -12.698 4.335 2.958 1.00 97.00 83 ARG A N 1
ATOM 595 C CA . ARG A 1 83 ? -12.943 4.443 1.510 1.00 97.00 83 ARG A CA 1
ATOM 596 C C . ARG A 1 83 ? -11.664 4.577 0.703 1.00 97.00 83 ARG A C 1
ATOM 598 O O . ARG A 1 83 ? -10.701 5.204 1.148 1.00 97.00 83 ARG A O 1
ATOM 605 N N . VAL A 1 84 ? -11.698 4.087 -0.531 1.00 96.88 84 VAL A N 1
ATOM 606 C CA . VAL A 1 84 ? -10.655 4.357 -1.524 1.00 96.88 84 VAL A CA 1
ATOM 607 C C . VAL A 1 84 ? -10.877 5.755 -2.107 1.00 96.88 84 VAL A C 1
ATOM 609 O O . VAL A 1 84 ? -11.869 6.017 -2.784 1.00 96.88 84 VAL A O 1
ATOM 612 N N . LYS A 1 85 ? -9.938 6.668 -1.857 1.00 96.19 85 LYS A N 1
ATOM 613 C CA . LYS A 1 85 ? -9.837 7.951 -2.551 1.00 96.19 85 LYS A CA 1
ATOM 614 C C . LYS A 1 85 ? -8.983 7.755 -3.799 1.00 96.19 85 LYS A C 1
ATOM 616 O O . LYS A 1 85 ? -7.757 7.628 -3.736 1.00 96.19 85 LYS A O 1
ATOM 621 N N . TRP A 1 86 ? -9.650 7.745 -4.949 1.00 91.88 86 TRP A N 1
ATOM 622 C CA . TRP A 1 86 ? -8.982 7.629 -6.240 1.00 91.88 86 TRP A CA 1
ATOM 623 C C . TRP A 1 86 ? -7.939 8.757 -6.414 1.00 91.88 86 TRP A C 1
ATOM 625 O O . TRP A 1 86 ? -8.228 9.903 -6.053 1.00 91.88 86 TRP A O 1
ATOM 635 N N . PRO A 1 87 ? -6.730 8.470 -6.940 1.00 92.44 87 PRO A N 1
ATOM 636 C CA . PRO A 1 87 ? -6.347 7.218 -7.611 1.00 92.44 87 PRO A CA 1
ATOM 637 C C . PRO A 1 87 ? -5.658 6.155 -6.753 1.00 92.44 87 PRO A C 1
ATOM 639 O O . PRO A 1 87 ? -5.423 5.057 -7.252 1.00 92.44 87 PRO A O 1
ATOM 642 N N . ASN A 1 88 ? -5.231 6.473 -5.532 1.00 94.69 88 ASN A N 1
ATOM 643 C CA . ASN A 1 88 ? -4.192 5.670 -4.879 1.00 94.69 88 ASN A CA 1
ATOM 644 C C . ASN A 1 88 ? -4.161 5.766 -3.348 1.00 94.69 88 ASN A C 1
ATOM 646 O O . ASN A 1 88 ? -3.191 5.309 -2.750 1.00 94.69 88 ASN A O 1
ATOM 650 N N . ASP A 1 89 ? -5.161 6.380 -2.719 1.00 96.56 89 ASP A N 1
ATOM 651 C CA . ASP A 1 89 ? -5.150 6.620 -1.278 1.00 96.56 89 ASP A CA 1
ATOM 652 C C . ASP A 1 89 ? -6.307 5.876 -0.606 1.00 96.56 89 ASP A C 1
ATOM 654 O O . ASP A 1 89 ? -7.431 5.877 -1.103 1.00 96.56 89 ASP A O 1
ATOM 658 N N . LEU A 1 90 ? -6.045 5.258 0.544 1.00 97.31 90 LEU A N 1
ATOM 659 C CA . LEU A 1 90 ? -7.084 4.717 1.420 1.00 97.31 90 LEU A CA 1
ATOM 660 C C . LEU A 1 90 ? -7.300 5.703 2.566 1.00 97.31 90 LEU A C 1
ATOM 662 O O . LEU A 1 90 ? -6.329 6.175 3.160 1.00 97.31 90 LEU A O 1
ATOM 666 N N . MET A 1 91 ? -8.555 6.017 2.868 1.00 98.00 91 MET A N 1
ATOM 667 C CA . MET A 1 91 ? -8.941 7.042 3.837 1.00 98.00 91 MET A CA 1
ATOM 668 C C . MET A 1 91 ? -9.834 6.452 4.927 1.00 98.00 91 MET A C 1
ATOM 670 O O . MET A 1 91 ? -10.633 5.571 4.627 1.00 98.00 91 MET A O 1
ATOM 674 N N . ILE A 1 92 ? -9.762 6.999 6.142 1.00 97.06 92 ILE A N 1
ATOM 675 C CA . ILE A 1 92 ? -10.790 6.878 7.190 1.00 97.06 92 ILE A CA 1
ATOM 676 C C . ILE A 1 92 ? -11.212 8.303 7.551 1.00 97.06 92 ILE A C 1
ATOM 678 O O . ILE A 1 92 ? -10.390 9.088 8.027 1.00 97.06 92 ILE A O 1
ATOM 682 N N . GLY A 1 93 ? -12.468 8.675 7.281 1.00 96.19 93 GLY A N 1
ATOM 683 C CA . GLY A 1 93 ? -12.877 10.083 7.377 1.00 96.19 93 GLY A CA 1
ATOM 684 C C . GLY A 1 93 ? -11.974 10.958 6.496 1.00 96.19 93 GLY A C 1
ATOM 685 O O . GLY A 1 93 ? -11.737 10.616 5.340 1.00 96.19 93 GLY A O 1
ATOM 686 N N . ASP A 1 94 ? -11.407 12.041 7.013 1.00 96.06 94 ASP A N 1
ATOM 687 C CA . ASP A 1 94 ? -10.485 12.887 6.234 1.00 96.06 94 ASP A CA 1
ATOM 688 C C . ASP A 1 94 ? -9.004 12.516 6.396 1.00 96.06 94 ASP A C 1
ATOM 690 O O . ASP A 1 94 ? -8.133 13.099 5.746 1.00 96.06 94 ASP A O 1
ATOM 694 N N . ALA A 1 95 ? -8.704 11.500 7.209 1.00 96.00 95 ALA A N 1
ATOM 695 C CA . ALA A 1 95 ? -7.348 11.035 7.452 1.00 96.00 95 ALA A CA 1
ATOM 696 C C . ALA A 1 95 ? -6.926 9.973 6.430 1.00 96.00 95 ALA A C 1
ATOM 698 O O . ALA A 1 95 ? -7.653 9.019 6.142 1.00 96.00 95 ALA A O 1
ATOM 699 N N . LYS A 1 96 ? -5.714 10.123 5.893 1.00 95.69 96 LYS A N 1
ATOM 700 C CA . LYS A 1 96 ? -5.109 9.135 5.000 1.00 95.69 96 LYS A CA 1
ATOM 701 C C . LYS A 1 96 ? -4.549 7.970 5.812 1.00 95.69 96 LYS A C 1
ATOM 703 O O . LYS A 1 96 ? -3.651 8.167 6.624 1.00 95.69 96 LYS A O 1
ATOM 708 N N . LEU A 1 97 ? -5.055 6.770 5.544 1.00 95.50 97 LEU A N 1
ATOM 709 C CA . LEU A 1 97 ? -4.616 5.516 6.153 1.00 95.50 97 LEU A CA 1
ATOM 710 C C . LEU A 1 97 ? -3.446 4.889 5.383 1.00 95.50 97 LEU A C 1
ATOM 712 O O . LEU A 1 97 ? -2.483 4.427 5.984 1.00 95.50 97 LEU A O 1
ATOM 716 N N . SER A 1 98 ? -3.523 4.870 4.050 1.00 95.69 98 SER A N 1
ATOM 717 C CA . SER A 1 98 ? -2.502 4.257 3.192 1.00 95.69 98 SER A CA 1
ATOM 718 C C . SER A 1 98 ? -2.372 4.991 1.858 1.00 95.69 98 SER A C 1
ATOM 720 O O . SER A 1 98 ? -3.267 5.733 1.446 1.00 95.69 98 SER A O 1
ATOM 722 N N . GLY A 1 99 ? -1.235 4.805 1.191 1.00 95.50 99 GLY A N 1
ATOM 723 C CA . GLY A 1 99 ? -0.963 5.304 -0.149 1.00 95.50 99 GLY A CA 1
ATOM 724 C C . GLY A 1 99 ? -0.280 4.236 -0.998 1.00 95.50 99 GLY A C 1
ATOM 725 O O . GLY A 1 99 ? 0.625 3.552 -0.531 1.00 95.50 99 GLY A O 1
ATOM 726 N N . VAL A 1 100 ? -0.696 4.131 -2.256 1.00 95.81 100 VAL A N 1
ATOM 727 C CA . VAL A 1 100 ? -0.123 3.231 -3.261 1.00 95.81 100 VAL A CA 1
ATOM 728 C C . VAL A 1 100 ? 0.719 4.035 -4.248 1.00 95.81 100 VAL A C 1
ATOM 730 O O . VAL A 1 100 ? 0.352 5.147 -4.648 1.00 95.81 100 VAL A O 1
ATOM 733 N N . LEU A 1 101 ? 1.851 3.463 -4.650 1.00 94.75 101 LEU A N 1
ATOM 734 C CA . LEU A 1 101 ? 2.708 3.973 -5.711 1.00 94.75 101 LEU A CA 1
ATOM 735 C C . LEU A 1 101 ? 3.019 2.829 -6.681 1.00 94.75 101 LEU A C 1
ATOM 737 O O . LEU A 1 101 ? 3.553 1.803 -6.269 1.00 94.75 101 LEU A O 1
ATOM 741 N N . ILE A 1 102 ? 2.689 3.025 -7.958 1.00 93.38 102 ILE A N 1
ATOM 742 C CA . ILE A 1 102 ? 3.054 2.118 -9.050 1.00 93.38 102 ILE A CA 1
ATOM 743 C C . ILE A 1 102 ? 4.239 2.744 -9.791 1.00 93.38 102 ILE A C 1
ATOM 745 O O . ILE A 1 102 ? 4.155 3.893 -10.224 1.00 93.38 102 ILE A O 1
ATOM 749 N N . GLU A 1 103 ? 5.338 2.000 -9.906 1.00 90.88 103 GLU A N 1
ATOM 750 C CA . GLU A 1 103 ? 6.542 2.372 -10.659 1.00 90.88 103 GLU A CA 1
ATOM 751 C C . GLU A 1 103 ? 6.880 1.239 -11.644 1.00 90.88 103 GLU A C 1
ATOM 753 O O . GLU A 1 103 ? 6.682 0.064 -11.331 1.00 90.88 103 GLU A O 1
ATOM 758 N N . SER A 1 104 ? 7.425 1.589 -12.806 1.00 86.44 104 SER A N 1
ATOM 759 C CA . SER A 1 104 ? 7.934 0.669 -13.829 1.00 86.44 104 SER A CA 1
ATOM 760 C C . SER A 1 104 ? 9.323 1.106 -14.292 1.00 86.44 104 SER A C 1
ATOM 762 O O . SER A 1 104 ? 9.718 2.250 -14.054 1.00 86.44 104 SER A O 1
ATOM 764 N N . SER A 1 105 ? 10.072 0.184 -14.903 1.00 77.06 105 SER A N 1
ATOM 765 C CA . SER A 1 105 ? 11.440 0.379 -15.408 1.00 77.06 105 SER A CA 1
ATOM 766 C C . SER A 1 105 ? 11.557 0.097 -16.887 1.00 77.06 105 SER A C 1
ATOM 768 O O . SER A 1 105 ? 10.886 -0.872 -17.303 1.00 77.06 105 SER A O 1
#

Foldseek 3Di:
DVCVVVVHADQDKDWDQADPADADPPRDGDGRDGPDTDMDGHHDDPDDPVCQQCVLVVVLVVVLVVQCVVCVVVVHHRAPQFDDDPPFFTDRVPDTPDGDDDDDD

Secondary structure (DSSP, 8-state):
-HHHHTT--SSEEEEES--TTEE-GGG-EE---TTS-EEEEE---SS-GGGGGGHHHHHHHHHHHHHHHHHHHTT-PPPTTEEEETTTEEEETTEEEEE------

Radius of gyration: 14.9 Å; Cα contacts (8 Å, |Δi|>4): 129; chains: 1; bounding box: 38×26×38 Å

Mean predicted aligned error: 3.92 Å